Protein AF-A0A2N1U8E9-F1 (afdb_monomer)

Secondary structure (DSSP, 8-state):
--SSTTTTTTGGGS--------------------SS-------EE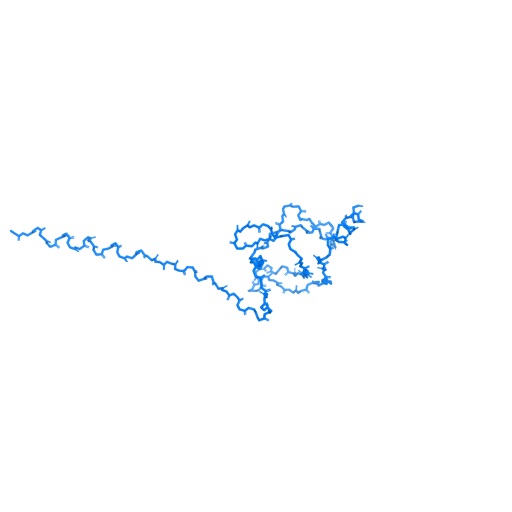EE-TT-EEETTTEEE--EEEE-TTSPBP-S-EEE--EEE---TT-SSTT-SEEEEPPPEEE--HHHHHHHHTT--

Radius of gyration: 25.13 Å; Cα contacts (8 Å, |Δi|>4): 112; chains: 1; bounding box: 52×73×53 Å

Mean predicted aligned error: 15.22 Å

Structure (mmCIF, N/CA/C/O backbone):
data_AF-A0A2N1U8E9-F1
#
_entry.id   AF-A0A2N1U8E9-F1
#
loop_
_atom_site.group_PDB
_atom_site.id
_atom_site.type_symbol
_atom_site.label_atom_id
_atom_site.label_alt_id
_atom_site.label_comp_id
_atom_site.label_asym_id
_atom_site.label_entity_id
_atom_site.label_seq_id
_atom_site.pdbx_PDB_ins_code
_atom_site.Cartn_x
_atom_site.Cartn_y
_atom_site.Cartn_z
_atom_site.occupancy
_atom_site.B_iso_or_equiv
_atom_site.auth_seq_id
_atom_site.auth_comp_id
_atom_site.auth_asym_id
_atom_site.auth_atom_id
_atom_site.pdbx_PDB_model_num
ATOM 1 N N . MET A 1 1 ? 34.287 -53.619 33.952 1.00 50.56 1 MET A N 1
ATOM 2 C CA . MET A 1 1 ? 33.697 -53.315 32.625 1.00 50.56 1 MET A CA 1
ATOM 3 C C . MET A 1 1 ? 32.262 -52.794 32.788 1.00 50.56 1 MET A C 1
ATOM 5 O O . MET A 1 1 ? 31.325 -53.573 32.717 1.00 50.56 1 MET A O 1
ATOM 9 N N . LYS A 1 2 ? 32.070 -51.497 33.082 1.00 53.84 2 LYS A N 1
ATOM 10 C CA . LYS A 1 2 ? 30.736 -50.858 33.219 1.00 53.84 2 LYS A CA 1
ATOM 11 C C . LYS A 1 2 ? 30.746 -49.377 32.776 1.00 53.84 2 LYS A C 1
ATOM 13 O O . LYS A 1 2 ? 30.088 -48.553 33.384 1.00 53.84 2 LYS A O 1
ATOM 18 N N . PHE A 1 3 ? 31.502 -49.031 31.730 1.00 51.69 3 PHE A N 1
ATOM 19 C CA . PHE A 1 3 ? 31.626 -47.635 31.261 1.00 51.69 3 PHE A CA 1
ATOM 20 C C . PHE A 1 3 ? 31.192 -47.393 29.806 1.00 51.69 3 PHE A C 1
ATOM 22 O O . PHE A 1 3 ? 31.238 -46.267 29.336 1.00 51.69 3 PHE A O 1
ATOM 29 N N . ILE A 1 4 ? 30.709 -48.418 29.095 1.00 55.66 4 ILE A N 1
ATOM 30 C CA . ILE A 1 4 ? 30.382 -48.302 27.659 1.00 55.66 4 ILE A CA 1
ATOM 31 C C . ILE A 1 4 ? 28.889 -48.012 27.410 1.00 55.66 4 ILE A C 1
ATOM 33 O O . ILE A 1 4 ? 28.526 -47.493 26.362 1.00 55.66 4 ILE A O 1
ATOM 37 N N . LYS A 1 5 ? 27.999 -48.264 28.381 1.00 47.97 5 LYS A N 1
ATOM 38 C CA . LYS A 1 5 ? 26.548 -48.089 28.170 1.00 47.97 5 LYS A CA 1
ATOM 39 C C . LYS A 1 5 ? 26.040 -46.653 28.332 1.00 47.97 5 LYS A C 1
ATOM 41 O O . LYS A 1 5 ? 24.962 -46.356 27.835 1.00 47.97 5 LYS A O 1
ATOM 46 N N . SER A 1 6 ? 26.797 -45.760 28.976 1.00 49.75 6 SER A N 1
ATOM 47 C CA . SER A 1 6 ? 26.316 -44.395 29.246 1.00 49.75 6 SER A CA 1
ATOM 48 C C . SER A 1 6 ? 26.584 -43.403 28.112 1.00 49.75 6 SER A C 1
ATOM 50 O O . SER A 1 6 ? 25.937 -42.366 28.055 1.00 49.75 6 SER A O 1
ATOM 52 N N . PHE A 1 7 ? 27.498 -43.718 27.188 1.00 51.72 7 PHE A N 1
ATOM 53 C CA . PHE A 1 7 ? 27.842 -42.815 26.083 1.00 51.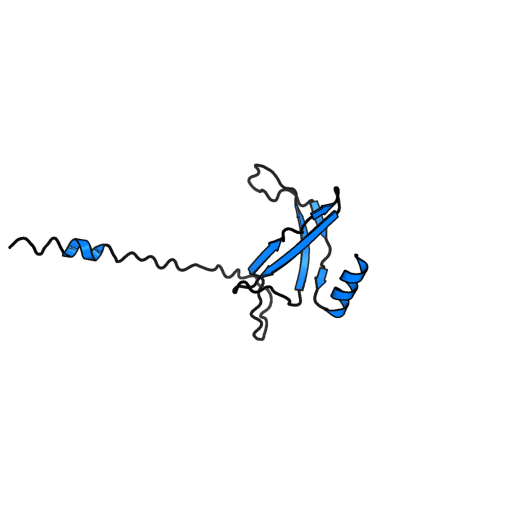72 7 PHE A CA 1
ATOM 54 C C . PHE A 1 7 ? 26.851 -42.912 24.908 1.00 51.72 7 PHE A C 1
ATOM 56 O O . PHE A 1 7 ? 26.647 -41.949 24.178 1.00 51.72 7 PHE A O 1
ATOM 63 N N . LEU A 1 8 ? 26.168 -44.055 24.765 1.00 50.09 8 LEU A N 1
ATOM 64 C CA . LEU A 1 8 ? 25.223 -44.298 23.671 1.00 50.09 8 LEU A CA 1
ATOM 65 C C . LEU A 1 8 ? 23.905 -43.511 23.820 1.00 50.09 8 LEU A C 1
ATOM 67 O O . LEU A 1 8 ? 23.228 -43.252 22.834 1.00 50.09 8 LEU A O 1
AT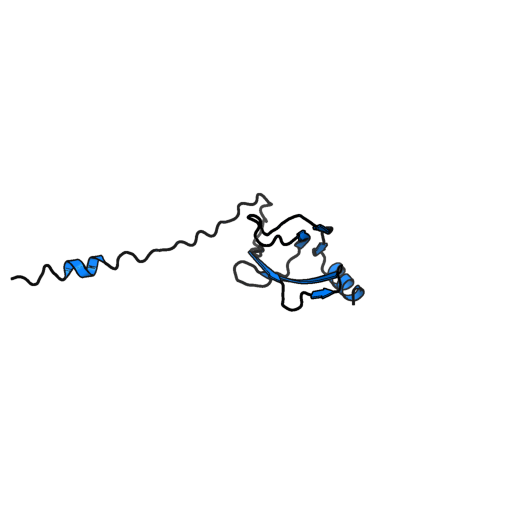OM 71 N N . VAL A 1 9 ? 23.544 -43.098 25.039 1.00 53.50 9 VAL A N 1
ATOM 72 C CA . VAL A 1 9 ? 22.284 -42.376 25.298 1.00 53.50 9 VAL A CA 1
ATOM 73 C C . VAL A 1 9 ? 22.405 -40.878 24.986 1.00 53.50 9 VAL A C 1
ATOM 75 O O . VAL A 1 9 ? 21.414 -40.238 24.654 1.00 53.50 9 VAL A O 1
ATOM 78 N N . MET A 1 10 ? 23.618 -40.315 25.008 1.00 49.75 10 MET A N 1
ATOM 79 C CA . MET 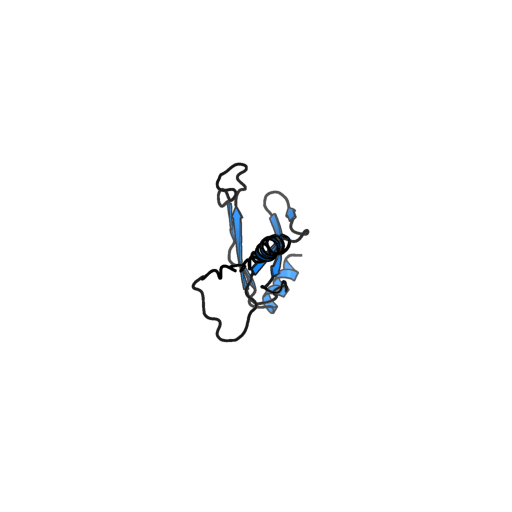A 1 10 ? 23.837 -38.884 24.758 1.00 49.75 10 MET A CA 1
ATOM 80 C C . MET A 1 10 ? 23.880 -38.529 23.260 1.00 49.75 10 MET A C 1
ATOM 82 O O . MET A 1 10 ? 23.543 -37.411 22.882 1.00 49.75 10 MET A O 1
ATOM 86 N N . VAL A 1 11 ? 24.227 -39.484 22.390 1.00 53.22 11 VAL A N 1
ATOM 87 C CA . VAL A 1 11 ? 24.301 -39.267 20.931 1.00 53.22 11 VAL A CA 1
ATOM 88 C C . VAL A 1 11 ? 22.918 -39.329 20.263 1.00 53.22 11 VAL A C 1
ATOM 90 O O . VAL A 1 11 ? 22.730 -38.784 19.180 1.00 53.22 11 VAL A O 1
ATOM 93 N N . LEU A 1 12 ? 21.911 -39.910 20.924 1.00 50.06 12 LEU A N 1
ATOM 94 C CA . LEU A 1 12 ? 20.571 -40.076 20.348 1.00 50.06 12 LEU A CA 1
ATOM 95 C C . LEU A 1 12 ? 19.658 -38.838 20.482 1.00 50.06 12 LEU A C 1
ATOM 97 O O . LEU A 1 12 ? 18.554 -38.841 19.949 1.00 50.06 12 LEU A O 1
ATOM 101 N N . MET A 1 13 ? 20.105 -37.777 21.168 1.00 53.28 13 MET A N 1
ATOM 102 C CA . MET A 1 13 ? 19.302 -36.570 21.441 1.00 53.28 13 MET A CA 1
ATOM 103 C C . MET A 1 13 ? 19.570 -35.382 20.498 1.00 53.28 13 MET A C 1
ATOM 105 O O . MET A 1 13 ? 18.893 -34.366 20.604 1.00 53.28 13 MET A O 1
ATOM 109 N N . PHE A 1 14 ? 20.493 -35.498 19.535 1.00 51.31 14 PHE A N 1
ATOM 110 C CA . PHE A 1 14 ? 20.800 -34.421 18.572 1.00 51.31 14 PHE A CA 1
ATOM 111 C C . PHE A 1 14 ? 20.108 -34.569 17.199 1.00 51.31 14 PHE A C 1
ATOM 113 O O . PHE A 1 14 ? 20.376 -33.793 16.286 1.00 51.31 14 PHE A O 1
ATOM 120 N N . GLY A 1 15 ? 19.202 -35.540 17.042 1.00 54.66 15 GLY A N 1
ATOM 121 C CA . GLY A 1 15 ? 18.533 -35.839 15.766 1.00 54.66 15 GLY A CA 1
ATOM 122 C C . GLY A 1 15 ? 17.275 -35.022 15.443 1.00 54.66 15 GLY A C 1
ATOM 123 O O . GLY A 1 15 ? 16.743 -35.167 14.349 1.00 54.66 15 GLY A O 1
ATOM 124 N N . PHE A 1 16 ? 16.793 -34.165 16.347 1.00 53.47 16 PHE A N 1
ATOM 125 C CA . PHE A 1 16 ? 15.593 -33.344 16.123 1.00 53.47 16 PHE A CA 1
ATOM 126 C C . PHE A 1 16 ? 15.935 -31.885 15.798 1.00 53.47 16 PHE A C 1
ATOM 128 O O . PHE A 1 16 ? 15.326 -30.955 16.325 1.00 53.47 16 PHE A O 1
ATOM 135 N N . LEU A 1 17 ? 16.898 -31.671 14.896 1.00 53.44 17 LEU A N 1
ATOM 136 C CA . LEU A 1 17 ? 16.911 -30.446 14.099 1.00 53.44 17 LEU A CA 1
ATOM 137 C C . LEU A 1 17 ? 15.707 -30.523 13.158 1.00 53.44 17 LEU A C 1
ATOM 139 O O . LEU A 1 17 ? 15.779 -31.101 12.075 1.00 53.44 17 LEU A O 1
ATOM 143 N N . GLY A 1 18 ? 14.575 -30.001 13.629 1.00 46.00 18 GLY A N 1
ATOM 144 C CA . GLY A 1 18 ? 13.406 -29.768 12.802 1.00 46.00 18 GLY A CA 1
ATOM 145 C C . GLY A 1 18 ? 13.812 -28.913 11.608 1.00 46.00 18 GLY A C 1
ATOM 146 O O . GLY A 1 18 ? 14.150 -27.742 11.760 1.00 46.00 18 GLY A O 1
ATOM 147 N N . CYS A 1 19 ? 13.787 -29.507 10.417 1.00 49.84 19 CYS A N 1
ATOM 148 C CA . CYS A 1 19 ? 13.563 -28.739 9.205 1.00 49.84 19 CYS A CA 1
ATOM 149 C C . CYS A 1 19 ? 12.120 -28.248 9.284 1.00 49.84 19 CYS A C 1
ATOM 151 O O . CYS A 1 19 ? 11.193 -28.950 8.888 1.00 49.84 19 CYS A O 1
ATOM 153 N N . GLU A 1 20 ? 11.921 -27.069 9.865 1.00 50.16 20 GLU A N 1
ATOM 154 C CA . GLU A 1 20 ? 10.703 -26.310 9.634 1.00 50.16 20 GLU A CA 1
ATOM 155 C C . GLU A 1 20 ? 10.764 -25.845 8.176 1.00 50.16 20 GLU A C 1
ATOM 157 O O . GLU A 1 20 ? 11.358 -24.823 7.833 1.00 50.16 20 GLU A O 1
ATOM 162 N N . GLU A 1 21 ? 10.246 -26.681 7.277 1.00 50.91 21 GLU A N 1
ATOM 163 C CA . GLU A 1 21 ? 9.981 -26.276 5.908 1.00 50.91 21 GLU A CA 1
ATOM 164 C C . GLU A 1 21 ? 8.864 -25.239 5.985 1.00 50.91 21 GLU A C 1
ATOM 166 O O . GLU A 1 21 ? 7.697 -25.562 6.201 1.00 50.91 21 GLU A O 1
ATOM 171 N N . VAL A 1 22 ? 9.251 -23.966 5.888 1.00 46.16 22 VAL A N 1
ATOM 172 C CA . VAL A 1 22 ? 8.324 -22.851 5.723 1.00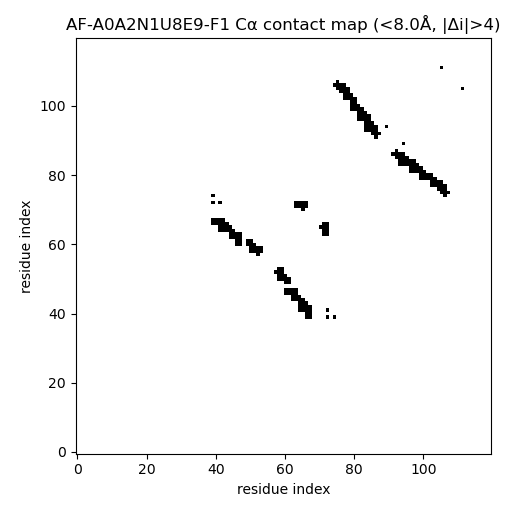 46.16 22 VAL A CA 1
ATOM 173 C C . VAL A 1 22 ? 7.520 -23.137 4.460 1.00 46.16 22 VAL A C 1
ATOM 175 O O . VAL A 1 22 ? 7.955 -22.833 3.347 1.00 46.16 22 VAL A O 1
ATOM 178 N N . GLN A 1 23 ? 6.340 -23.732 4.634 1.00 41.31 23 GLN A N 1
ATOM 179 C CA . GLN A 1 23 ? 5.302 -23.775 3.619 1.00 41.31 23 GLN A CA 1
ATOM 180 C C . GLN A 1 23 ? 4.896 -22.328 3.351 1.00 41.31 23 GLN A C 1
ATOM 182 O O . GLN A 1 23 ? 3.992 -21.772 3.971 1.00 41.31 23 GLN A O 1
ATOM 187 N N . ARG A 1 24 ? 5.598 -21.696 2.407 1.00 45.66 24 ARG A N 1
ATOM 188 C CA . ARG A 1 24 ? 5.052 -20.562 1.679 1.00 45.66 24 ARG A CA 1
ATOM 189 C C . ARG A 1 24 ? 3.841 -21.121 0.957 1.00 45.66 24 ARG A C 1
ATOM 191 O O . ARG A 1 24 ? 3.981 -21.834 -0.033 1.00 45.66 24 ARG A O 1
ATOM 198 N N . THR A 1 25 ? 2.664 -20.853 1.502 1.00 36.91 25 THR A N 1
ATOM 199 C CA . THR A 1 25 ? 1.411 -21.013 0.786 1.00 36.91 25 THR A CA 1
ATOM 200 C C . THR A 1 25 ? 1.515 -20.143 -0.459 1.00 36.91 25 THR A C 1
ATOM 202 O O . THR A 1 25 ? 1.312 -18.931 -0.425 1.00 36.91 25 THR A O 1
ATOM 205 N N . ALA A 1 26 ? 1.911 -20.760 -1.573 1.00 44.47 26 ALA A N 1
ATOM 206 C CA . ALA A 1 26 ? 1.594 -20.238 -2.882 1.00 44.47 26 ALA A CA 1
ATOM 207 C C . ALA A 1 26 ? 0.068 -20.157 -2.900 1.00 44.47 26 ALA A C 1
ATOM 209 O O . ALA A 1 26 ? -0.626 -21.171 -2.938 1.00 44.47 26 ALA A O 1
ATOM 210 N N . SER A 1 27 ? -0.444 -18.946 -2.706 1.00 42.59 27 SER A N 1
ATOM 211 C CA . SER A 1 27 ? -1.849 -18.651 -2.900 1.00 42.59 27 SER A CA 1
ATOM 212 C C . SER A 1 27 ? -2.107 -18.871 -4.386 1.00 42.59 27 SER A C 1
ATOM 214 O O . SER A 1 27 ? -1.783 -18.012 -5.208 1.00 42.59 27 SER A O 1
ATOM 216 N N . ASP A 1 28 ? -2.591 -20.066 -4.725 1.00 41.97 28 ASP A N 1
ATOM 217 C CA . ASP A 1 28 ? -3.147 -20.401 -6.031 1.00 41.97 28 ASP A CA 1
ATOM 218 C C . ASP A 1 28 ? -4.387 -19.526 -6.242 1.00 41.97 28 ASP A C 1
ATOM 220 O O . ASP A 1 28 ? -5.529 -19.913 -5.993 1.00 41.97 28 ASP A O 1
ATOM 224 N N . SER A 1 29 ? -4.145 -18.290 -6.665 1.00 45.72 29 SER A N 1
ATOM 225 C CA . SER A 1 29 ? -5.164 -17.446 -7.263 1.00 45.72 29 SER A CA 1
ATOM 226 C C . SER A 1 29 ? -5.174 -17.748 -8.764 1.00 45.72 29 SER A C 1
ATOM 228 O O . SER A 1 29 ? -4.125 -17.640 -9.411 1.00 45.72 29 SER A O 1
ATOM 230 N N . PRO A 1 30 ? -6.312 -18.148 -9.359 1.00 45.53 30 PRO A N 1
ATOM 231 C CA . PRO A 1 30 ? -6.382 -18.468 -10.775 1.00 45.53 30 PRO A CA 1
ATOM 232 C C . PRO A 1 30 ? -6.410 -17.157 -11.567 1.00 45.53 30 PRO A C 1
ATOM 234 O O . PRO A 1 30 ? -7.468 -16.610 -11.865 1.00 45.53 30 PRO A O 1
ATOM 237 N N . GLY A 1 31 ? -5.233 -16.625 -11.888 1.00 41.31 31 GLY A N 1
ATOM 238 C CA . GLY A 1 31 ? -5.104 -15.344 -12.576 1.00 41.31 31 GLY A CA 1
ATOM 239 C C . GLY A 1 31 ? -3.842 -15.257 -13.421 1.00 41.31 31 GLY A C 1
ATOM 240 O O . GLY A 1 31 ? -2.841 -14.723 -12.970 1.00 41.31 31 GLY A O 1
ATOM 241 N N . GLY A 1 32 ? -3.926 -15.752 -14.661 1.00 40.28 32 GLY A N 1
ATOM 242 C CA . GLY A 1 32 ? -3.052 -15.371 -15.775 1.00 40.28 32 GLY A CA 1
ATOM 243 C C . GLY A 1 32 ? -1.584 -15.780 -15.649 1.00 40.28 32 GLY A C 1
ATOM 244 O O . GLY A 1 32 ? -0.773 -15.080 -15.055 1.00 40.28 32 GLY A O 1
ATOM 245 N N . ALA A 1 33 ? -1.204 -16.869 -16.320 1.00 40.16 33 ALA A N 1
ATOM 246 C CA . ALA A 1 33 ? 0.199 -17.194 -16.547 1.00 40.16 33 ALA A CA 1
ATOM 247 C C . ALA A 1 33 ? 0.892 -16.029 -17.280 1.00 40.16 33 ALA A C 1
ATOM 249 O O . ALA A 1 33 ? 0.696 -15.832 -18.484 1.00 40.16 33 ALA A O 1
ATOM 250 N N . ILE A 1 34 ? 1.705 -15.258 -16.554 1.00 50.19 34 ILE A N 1
ATOM 251 C CA . ILE A 1 34 ? 2.577 -14.233 -17.127 1.00 50.19 34 ILE A CA 1
ATOM 252 C C . ILE A 1 34 ? 3.642 -14.971 -17.944 1.00 50.19 34 ILE A C 1
ATOM 254 O O . ILE A 1 34 ? 4.636 -15.474 -17.419 1.00 50.19 34 ILE A O 1
ATOM 258 N N . LYS A 1 35 ? 3.402 -15.096 -19.253 1.00 47.12 35 LYS A N 1
ATOM 259 C CA . LYS A 1 35 ? 4.386 -15.601 -20.214 1.00 47.12 35 LYS A CA 1
ATOM 260 C C . LYS A 1 35 ? 5.572 -14.634 -20.247 1.00 47.12 35 LYS A C 1
ATOM 262 O O . LYS A 1 35 ? 5.529 -13.627 -20.943 1.00 47.12 35 LYS A O 1
ATOM 267 N N . GLY A 1 36 ? 6.626 -14.974 -19.510 1.00 48.47 36 GLY A N 1
ATOM 268 C CA . GLY A 1 36 ? 7.932 -14.322 -19.588 1.00 48.47 36 GLY A CA 1
ATOM 269 C C . GLY A 1 36 ? 8.339 -13.579 -18.317 1.00 48.47 36 GLY A C 1
ATOM 270 O O . GLY A 1 36 ? 8.127 -12.381 -18.202 1.00 48.47 36 GLY A O 1
ATOM 271 N N . GLY A 1 37 ? 8.981 -14.299 -17.391 1.00 52.81 37 GLY A N 1
ATOM 272 C CA . GLY A 1 37 ? 10.118 -13.827 -16.582 1.00 52.81 37 GLY A CA 1
ATOM 273 C C . GLY A 1 37 ? 9.950 -12.674 -15.583 1.00 52.81 37 GLY A C 1
ATOM 274 O O . GLY A 1 37 ? 10.890 -12.421 -14.833 1.00 52.81 37 GLY A O 1
ATOM 275 N N . CYS A 1 38 ? 8.818 -11.976 -15.518 1.00 55.78 38 CYS A N 1
ATOM 276 C CA . CYS A 1 38 ? 8.631 -10.907 -14.537 1.00 55.78 38 CYS A CA 1
ATOM 277 C C . CYS A 1 38 ? 8.193 -11.484 -13.187 1.00 55.78 38 CYS A C 1
ATOM 279 O O . CYS A 1 38 ? 7.017 -11.726 -12.938 1.00 55.78 38 CYS A O 1
ATOM 281 N N . LEU A 1 39 ? 9.177 -11.687 -12.312 1.00 66.44 39 LEU A N 1
ATOM 282 C CA . LEU A 1 39 ? 9.047 -12.275 -10.977 1.00 66.44 39 LEU A CA 1
ATOM 283 C C . LEU A 1 39 ? 8.583 -11.275 -9.892 1.00 66.44 39 LEU A C 1
ATOM 285 O O . LEU A 1 39 ? 8.684 -11.554 -8.700 1.00 66.44 39 LEU A O 1
ATOM 289 N N . PHE A 1 40 ? 8.114 -10.089 -10.283 1.00 70.31 40 PHE A N 1
ATOM 290 C CA . PHE A 1 40 ? 7.741 -9.013 -9.360 1.00 70.31 40 PHE A CA 1
ATOM 291 C C . PHE A 1 40 ? 6.277 -9.148 -8.935 1.00 70.31 40 PHE A C 1
ATOM 293 O O . PHE A 1 40 ? 5.429 -8.332 -9.295 1.00 70.31 40 PHE A O 1
ATOM 300 N N . LEU A 1 41 ? 5.969 -10.217 -8.199 1.00 84.00 41 LEU A N 1
ATOM 301 C CA . LEU A 1 41 ? 4.647 -10.417 -7.611 1.00 84.00 41 LEU A CA 1
ATOM 302 C C . LEU A 1 41 ? 4.545 -9.657 -6.280 1.00 84.00 41 LEU A C 1
ATOM 304 O O . LEU A 1 41 ? 5.428 -9.822 -5.434 1.00 84.00 41 LEU A O 1
ATOM 308 N N . PRO A 1 42 ? 3.479 -8.867 -6.052 1.00 88.44 42 PRO A N 1
ATOM 309 C CA . PRO A 1 42 ? 3.218 -8.250 -4.756 1.00 88.44 42 PRO A CA 1
ATOM 310 C C . PRO A 1 42 ? 3.120 -9.307 -3.654 1.00 88.44 42 PRO A C 1
ATOM 312 O O . PRO A 1 42 ? 2.294 -10.213 -3.733 1.00 88.44 42 PRO A O 1
ATOM 315 N N . GLN A 1 43 ? 3.956 -9.190 -2.626 1.00 91.81 43 GLN A N 1
ATOM 316 C CA . GLN A 1 43 ? 3.943 -10.077 -1.455 1.00 91.81 43 GLN A CA 1
ATOM 317 C C . GLN A 1 43 ? 3.587 -9.333 -0.172 1.00 91.81 43 GLN A C 1
ATOM 319 O O . GLN A 1 43 ? 2.998 -9.902 0.743 1.00 91.81 43 GLN A O 1
ATOM 324 N N . LYS A 1 44 ? 3.944 -8.050 -0.088 1.00 93.19 44 LYS A N 1
ATOM 325 C CA . LYS A 1 44 ? 3.735 -7.246 1.116 1.00 93.19 44 LYS A CA 1
ATOM 326 C C . LYS A 1 44 ? 3.355 -5.824 0.747 1.00 93.19 44 LYS A C 1
ATOM 328 O O . LYS A 1 44 ? 3.964 -5.218 -0.129 1.00 93.19 44 LYS A O 1
ATOM 333 N N . ILE A 1 45 ? 2.379 -5.287 1.468 1.00 92.19 45 ILE A N 1
ATOM 334 C CA . ILE A 1 45 ? 1.940 -3.896 1.376 1.00 92.19 45 ILE A CA 1
ATOM 335 C C . ILE A 1 45 ? 2.251 -3.224 2.711 1.00 92.19 45 ILE A C 1
ATOM 337 O O . ILE A 1 45 ? 1.968 -3.781 3.773 1.00 92.19 45 ILE A O 1
ATOM 341 N N . LYS A 1 46 ? 2.847 -2.033 2.668 1.00 93.69 46 LYS A N 1
ATOM 342 C CA . LYS A 1 46 ? 3.154 -1.229 3.851 1.00 93.69 46 LYS A CA 1
ATOM 343 C C . LYS A 1 46 ? 2.582 0.170 3.682 1.00 93.69 46 LYS A C 1
ATOM 345 O O . LYS A 1 46 ? 2.966 0.886 2.762 1.00 93.69 46 LYS A O 1
ATOM 350 N N . PHE A 1 47 ? 1.732 0.576 4.617 1.00 90.38 47 PHE A N 1
ATOM 351 C CA . PHE A 1 47 ? 1.382 1.982 4.795 1.00 90.38 47 PHE A CA 1
ATOM 352 C C . PHE A 1 47 ? 2.554 2.687 5.471 1.00 90.38 47 PHE A C 1
ATOM 354 O O . PHE A 1 47 ? 3.079 2.213 6.484 1.00 90.38 47 PHE A O 1
ATOM 361 N N . ASN A 1 48 ? 3.022 3.780 4.884 1.00 88.19 48 ASN A N 1
ATOM 362 C CA . ASN A 1 48 ? 4.129 4.529 5.458 1.00 88.19 48 ASN A CA 1
ATOM 363 C C . ASN A 1 48 ? 3.641 5.455 6.598 1.00 88.19 48 ASN A C 1
ATOM 365 O O . ASN A 1 48 ? 2.443 5.646 6.810 1.00 88.19 48 ASN A O 1
ATOM 369 N N . GLN A 1 49 ? 4.590 6.079 7.298 1.00 87.38 49 GLN A N 1
ATOM 370 C CA . GLN A 1 49 ? 4.308 7.001 8.409 1.00 87.38 49 GLN A CA 1
ATOM 371 C C . GLN A 1 49 ? 3.764 8.376 7.971 1.00 87.38 49 GLN A C 1
ATOM 373 O O . GLN A 1 49 ? 3.493 9.214 8.820 1.00 87.38 49 GLN A O 1
ATOM 378 N N . LEU A 1 50 ? 3.627 8.618 6.666 1.00 87.50 50 LEU A N 1
ATOM 379 C CA . LEU A 1 50 ? 3.036 9.832 6.095 1.00 87.50 50 LEU A CA 1
ATOM 380 C C . LEU A 1 50 ? 1.545 9.656 5.788 1.00 87.50 50 LEU A C 1
ATOM 382 O O . LEU A 1 50 ? 0.903 10.604 5.353 1.00 87.50 50 LEU A O 1
ATOM 386 N N . THR A 1 51 ? 0.991 8.453 5.976 1.00 87.25 51 THR A N 1
ATOM 387 C CA . THR A 1 51 ? -0.444 8.230 5.792 1.00 87.25 51 THR A CA 1
ATOM 388 C C . THR A 1 51 ? -1.223 9.032 6.828 1.00 87.25 51 THR A C 1
ATOM 390 O O . THR A 1 51 ? -1.052 8.826 8.029 1.00 87.25 51 THR A O 1
ATOM 393 N N . GLU A 1 52 ? -2.085 9.931 6.364 1.00 89.44 52 GLU A N 1
ATOM 394 C CA . GLU A 1 52 ? -2.814 10.872 7.210 1.00 89.44 52 GLU A CA 1
ATOM 395 C C . GLU A 1 52 ? -4.324 10.846 6.954 1.00 89.44 52 GLU A C 1
ATOM 397 O O . GLU A 1 52 ? -4.812 10.535 5.863 1.00 89.44 52 GLU A O 1
ATOM 402 N N . LEU A 1 53 ? -5.066 11.198 8.001 1.00 86.94 53 LEU A N 1
ATOM 403 C CA . LEU A 1 53 ? -6.506 11.414 7.992 1.00 86.94 53 LEU A CA 1
ATOM 404 C C . LEU A 1 53 ? -6.752 12.907 8.210 1.00 86.94 53 LEU A C 1
ATOM 406 O O . LEU A 1 53 ? -6.512 13.426 9.302 1.00 86.94 53 LEU A O 1
ATOM 410 N N . THR A 1 54 ? -7.230 13.602 7.182 1.00 88.75 54 THR A N 1
ATOM 411 C CA . THR A 1 54 ? -7.564 15.027 7.267 1.00 88.75 54 THR A CA 1
ATOM 412 C C . THR A 1 54 ? -9.073 15.187 7.436 1.00 88.75 54 THR A C 1
ATOM 414 O O . THR A 1 54 ? -9.862 14.957 6.513 1.00 88.75 54 THR A O 1
ATOM 417 N N . GLY A 1 55 ? -9.494 15.602 8.632 1.00 84.25 55 GLY A N 1
ATOM 418 C CA . GLY A 1 55 ? -10.911 15.710 8.979 1.00 84.25 55 GLY A CA 1
ATOM 419 C C . GLY A 1 55 ? -11.613 14.347 8.986 1.00 84.25 55 GLY A C 1
ATOM 420 O O . GLY A 1 55 ? -10.999 13.322 9.264 1.00 84.25 55 GLY A O 1
ATOM 421 N N . SER A 1 56 ? -12.914 14.330 8.692 1.00 76.56 56 SER A N 1
ATOM 422 C CA . SER A 1 56 ? -13.724 13.103 8.715 1.00 76.56 56 SER A CA 1
ATOM 423 C C . SER A 1 56 ? -13.835 12.384 7.366 1.00 76.56 56 SER A C 1
ATOM 425 O O . SER A 1 56 ? -14.474 11.338 7.299 1.00 76.56 56 SER A O 1
ATOM 427 N N . GLN A 1 57 ? -13.275 12.936 6.281 1.00 77.62 57 GLN A N 1
ATOM 428 C CA . GLN A 1 57 ? -13.610 12.484 4.918 1.00 77.62 57 GLN A CA 1
ATOM 429 C C . GLN A 1 57 ? -12.426 12.337 3.958 1.00 77.62 57 GLN A C 1
ATOM 431 O O . GLN A 1 57 ? -12.617 11.793 2.869 1.00 77.62 57 GLN A O 1
ATOM 436 N N . ARG A 1 58 ? -11.220 12.798 4.316 1.00 86.06 58 ARG A N 1
ATOM 437 C CA . ARG A 1 58 ? -10.046 12.703 3.441 1.00 86.06 58 ARG A CA 1
ATOM 438 C C . ARG A 1 58 ? -8.984 11.812 4.071 1.00 86.06 58 ARG A C 1
ATOM 440 O O . ARG A 1 58 ? -8.558 12.046 5.197 1.00 86.06 58 ARG A O 1
ATOM 447 N N . ILE A 1 59 ? -8.563 10.805 3.315 1.00 87.75 59 ILE A N 1
ATOM 448 C CA . ILE A 1 59 ? -7.445 9.926 3.649 1.00 87.75 59 ILE A CA 1
ATOM 449 C C . ILE A 1 59 ? -6.382 10.150 2.583 1.00 87.75 59 ILE A C 1
ATOM 451 O O . ILE A 1 59 ? -6.650 9.928 1.402 1.00 87.75 59 ILE A O 1
ATOM 455 N N . THR A 1 60 ? -5.191 10.566 2.997 1.00 89.75 60 THR A N 1
ATOM 456 C CA . THR A 1 60 ? -4.015 10.590 2.128 1.00 89.75 60 THR A CA 1
ATOM 457 C C . THR A 1 60 ? -3.168 9.382 2.504 1.00 89.75 60 THR A C 1
ATOM 459 O O . THR A 1 60 ? -2.496 9.386 3.531 1.00 89.75 60 THR A O 1
ATOM 462 N N . ALA A 1 61 ? -3.243 8.313 1.711 1.00 88.06 61 ALA A N 1
ATOM 463 C CA . ALA A 1 61 ? -2.481 7.093 1.951 1.00 88.06 61 ALA A CA 1
ATOM 464 C C . ALA A 1 61 ? -1.219 7.069 1.095 1.00 88.06 61 ALA A C 1
ATOM 466 O O . ALA A 1 61 ? -1.268 7.288 -0.113 1.00 88.06 61 ALA A O 1
ATOM 467 N N . TYR A 1 62 ? -0.096 6.731 1.716 1.00 90.25 62 TYR A N 1
ATOM 468 C CA . TYR A 1 62 ? 1.153 6.513 1.005 1.00 90.25 62 TYR A CA 1
ATOM 469 C C . TYR A 1 62 ? 1.626 5.089 1.268 1.00 90.25 62 TYR A C 1
ATOM 471 O O . TYR A 1 62 ? 1.806 4.664 2.415 1.00 90.25 62 TYR A O 1
ATOM 479 N N . ILE A 1 63 ? 1.804 4.347 0.183 1.00 90.31 63 ILE A N 1
ATOM 480 C CA . ILE A 1 63 ? 1.866 2.894 0.222 1.00 90.31 63 ILE A CA 1
ATOM 481 C C . ILE A 1 63 ? 3.098 2.420 -0.530 1.00 90.31 63 ILE A C 1
ATOM 483 O O . ILE A 1 63 ? 3.343 2.822 -1.665 1.00 90.31 63 ILE A O 1
ATOM 487 N N . ASP A 1 64 ? 3.840 1.524 0.107 1.00 92.44 64 ASP A N 1
ATOM 488 C CA . ASP A 1 64 ? 4.925 0.782 -0.512 1.00 92.44 64 ASP A CA 1
ATOM 489 C C . ASP A 1 64 ? 4.490 -0.670 -0.731 1.00 92.44 64 ASP A C 1
ATOM 491 O O . ASP A 1 64 ? 3.991 -1.325 0.188 1.00 92.44 64 ASP A O 1
ATOM 495 N N . VAL A 1 65 ? 4.721 -1.191 -1.936 1.00 91.69 65 VAL A N 1
ATOM 496 C CA . VAL A 1 65 ? 4.529 -2.611 -2.264 1.00 91.69 65 VAL A CA 1
ATOM 497 C C . VAL A 1 65 ? 5.881 -3.265 -2.440 1.00 91.69 65 VAL A C 1
ATOM 499 O O . VAL A 1 65 ? 6.750 -2.704 -3.106 1.00 91.69 65 VAL A O 1
ATOM 502 N N . PHE A 1 66 ? 6.043 -4.454 -1.876 1.00 92.69 66 PHE A N 1
ATOM 503 C CA . PHE A 1 66 ? 7.279 -5.223 -1.919 1.00 92.69 66 PHE A CA 1
ATOM 504 C C . PHE A 1 66 ? 7.057 -6.595 -2.547 1.00 92.69 66 PHE A C 1
ATOM 506 O O . PHE A 1 66 ? 5.989 -7.198 -2.381 1.00 92.69 66 PHE A O 1
ATOM 513 N N . ASP A 1 67 ? 8.079 -7.077 -3.247 1.00 91.31 67 ASP A N 1
ATOM 514 C CA . ASP A 1 67 ? 8.152 -8.441 -3.762 1.00 91.31 67 ASP A CA 1
ATOM 515 C C . ASP A 1 67 ? 8.713 -9.428 -2.718 1.00 91.31 67 ASP A C 1
ATOM 517 O O . ASP A 1 67 ? 8.954 -9.091 -1.555 1.00 91.31 67 ASP A O 1
ATOM 521 N N . GLN A 1 68 ? 8.922 -10.676 -3.139 1.00 90.06 68 GLN A N 1
ATOM 522 C CA . GLN A 1 68 ? 9.473 -11.741 -2.294 1.00 90.06 68 GLN A CA 1
ATOM 523 C C . GLN A 1 68 ? 10.927 -11.514 -1.838 1.00 90.06 68 GLN A C 1
ATOM 525 O O . GLN A 1 68 ? 11.393 -12.212 -0.938 1.00 90.06 68 GLN A O 1
ATOM 530 N N . PHE A 1 69 ? 11.644 -10.569 -2.449 1.00 91.56 69 PHE A N 1
ATOM 531 C CA . PHE A 1 69 ? 13.019 -10.201 -2.108 1.00 91.56 69 PHE A CA 1
ATOM 532 C C . PHE A 1 69 ? 13.087 -8.892 -1.312 1.00 91.56 69 PHE A C 1
ATOM 534 O O . PHE A 1 69 ? 14.159 -8.301 -1.196 1.00 91.56 69 PHE A O 1
ATOM 541 N N . ASP A 1 70 ? 11.949 -8.424 -0.787 1.00 91.25 70 ASP A N 1
ATOM 542 C CA . ASP A 1 70 ? 11.811 -7.143 -0.088 1.00 91.25 70 ASP A CA 1
ATOM 543 C C . ASP A 1 70 ? 12.197 -5.928 -0.953 1.00 91.25 70 ASP A C 1
ATOM 545 O O . ASP A 1 70 ? 12.520 -4.849 -0.450 1.00 91.25 70 ASP A O 1
ATOM 549 N N . SER A 1 71 ? 12.143 -6.083 -2.279 1.00 91.38 71 SER A N 1
ATOM 550 C CA . SER A 1 71 ? 12.373 -4.994 -3.221 1.00 91.38 71 SER A CA 1
ATOM 551 C C . SER A 1 71 ? 11.071 -4.254 -3.487 1.00 91.38 71 SER A C 1
ATOM 553 O O . SER A 1 71 ? 10.022 -4.859 -3.714 1.00 91.38 71 SER A O 1
ATOM 555 N N . ARG A 1 72 ? 11.128 -2.917 -3.468 1.00 91.62 72 ARG A N 1
ATOM 556 C CA . ARG A 1 72 ? 9.953 -2.085 -3.744 1.00 91.62 72 ARG A CA 1
ATOM 557 C C . ARG A 1 72 ? 9.550 -2.214 -5.213 1.00 91.62 72 ARG A C 1
ATOM 559 O O . ARG A 1 72 ? 10.332 -1.888 -6.107 1.00 91.62 72 ARG A O 1
ATOM 566 N N . ILE A 1 73 ? 8.309 -2.619 -5.451 1.00 89.00 73 ILE A N 1
ATOM 567 C CA . ILE A 1 73 ? 7.742 -2.780 -6.788 1.00 89.00 73 ILE A CA 1
ATOM 568 C C . ILE A 1 73 ? 7.420 -1.402 -7.379 1.00 89.00 73 ILE A C 1
ATOM 570 O O . ILE A 1 73 ? 6.756 -0.577 -6.754 1.00 89.00 73 ILE A O 1
ATOM 574 N N . LYS A 1 74 ? 7.886 -1.168 -8.611 1.00 84.50 74 LYS A N 1
ATOM 575 C CA . LYS A 1 74 ? 7.581 0.017 -9.439 1.00 84.50 74 LYS A CA 1
ATOM 576 C C . LYS A 1 74 ? 6.921 -0.366 -10.772 1.00 84.50 74 LYS A C 1
ATOM 578 O O . LYS A 1 74 ? 7.104 0.307 -11.781 1.00 84.50 74 LYS A O 1
ATOM 583 N N . ALA 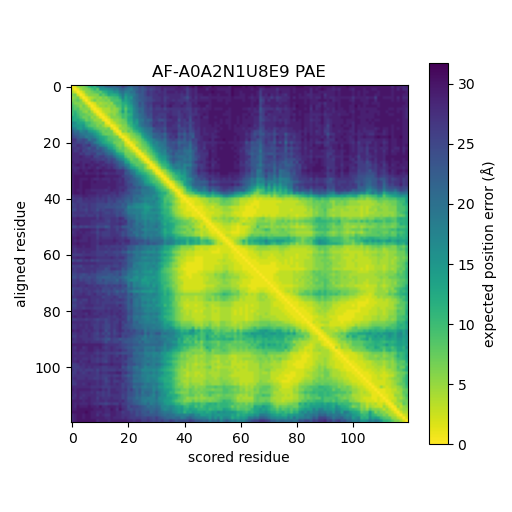A 1 75 ? 6.229 -1.500 -10.791 1.00 81.94 75 ALA A N 1
ATOM 584 C CA . ALA A 1 75 ? 5.591 -2.044 -11.982 1.00 81.94 75 ALA A CA 1
ATOM 585 C C . ALA A 1 75 ? 4.181 -1.469 -12.195 1.00 81.94 75 ALA A C 1
ATOM 587 O O . ALA A 1 75 ? 3.540 -0.985 -11.260 1.00 81.94 75 ALA A O 1
ATOM 588 N N . ALA A 1 76 ? 3.701 -1.570 -13.437 1.00 85.62 76 ALA A N 1
ATOM 589 C CA . ALA A 1 76 ? 2.323 -1.265 -13.802 1.00 85.62 76 ALA A CA 1
ATOM 590 C C . ALA A 1 76 ? 1.342 -2.104 -12.969 1.00 85.62 76 ALA A C 1
ATOM 592 O O . ALA A 1 76 ? 1.503 -3.320 -12.848 1.00 85.62 76 ALA A O 1
ATOM 593 N N . CYS A 1 77 ? 0.332 -1.455 -12.394 1.00 85.06 77 CYS A N 1
ATOM 594 C CA . CYS A 1 77 ? -0.643 -2.101 -11.520 1.00 85.06 77 CYS A CA 1
ATOM 595 C C . CYS A 1 77 ? -1.986 -1.363 -11.526 1.00 85.06 77 CYS A C 1
ATOM 597 O O . CYS A 1 77 ? -2.072 -0.198 -11.912 1.00 85.06 77 CYS A O 1
ATOM 599 N N . VAL A 1 78 ? -3.032 -2.061 -11.089 1.00 89.25 78 VA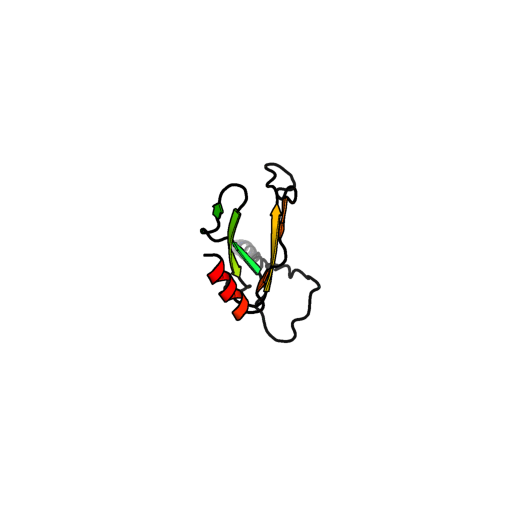L A N 1
ATOM 600 C CA . VAL A 1 78 ? -4.359 -1.493 -10.840 1.00 89.25 78 VAL A CA 1
ATOM 601 C C . VAL A 1 78 ? -4.632 -1.602 -9.348 1.00 89.25 78 VAL A C 1
ATOM 603 O O . VAL A 1 78 ? -4.454 -2.670 -8.764 1.00 89.25 78 VAL A O 1
ATOM 606 N N . TRP A 1 79 ? -5.039 -0.497 -8.737 1.00 88.81 79 TRP A N 1
ATOM 607 C CA . TRP A 1 79 ? -5.312 -0.406 -7.308 1.00 88.81 79 TRP A CA 1
ATOM 608 C C . TRP A 1 79 ? -6.800 -0.260 -7.052 1.00 88.81 79 TRP A C 1
ATOM 610 O O . TRP A 1 79 ? -7.458 0.546 -7.701 1.00 88.81 79 TRP A O 1
ATOM 620 N N . GLN A 1 80 ? -7.308 -0.978 -6.058 1.00 92.25 80 GLN A N 1
ATOM 621 C CA . GLN A 1 80 ? -8.650 -0.781 -5.530 1.00 92.25 80 GLN A CA 1
ATOM 622 C C . GLN A 1 80 ? -8.543 -0.506 -4.036 1.00 92.25 80 GLN A C 1
ATOM 624 O O . GLN A 1 80 ? -7.856 -1.226 -3.311 1.00 92.25 80 GLN A O 1
ATOM 629 N N . PHE A 1 81 ? -9.218 0.546 -3.590 1.00 90.25 81 PHE A N 1
ATOM 630 C CA . PHE A 1 81 ? -9.261 0.918 -2.185 1.00 90.25 81 PHE A CA 1
ATOM 631 C C . PHE A 1 81 ? -10.634 0.609 -1.613 1.00 90.25 81 PHE A C 1
ATOM 633 O O . PHE A 1 81 ? -11.664 0.923 -2.213 1.00 90.25 81 PHE A O 1
ATOM 640 N N . GLU A 1 82 ? -10.635 0.033 -0.419 1.00 91.81 82 GLU A N 1
ATOM 641 C CA . GLU A 1 82 ? -11.834 -0.223 0.361 1.00 91.81 82 GLU A CA 1
ATOM 642 C C . GLU A 1 82 ? -11.601 0.240 1.801 1.00 91.81 82 GLU A C 1
ATOM 644 O O . GLU A 1 82 ? -10.558 -0.029 2.399 1.00 91.81 82 GLU A O 1
ATOM 649 N N . LEU A 1 83 ? -12.577 0.955 2.355 1.00 89.50 83 LEU A N 1
ATOM 650 C CA . LEU A 1 83 ? -12.594 1.406 3.737 1.00 89.50 83 LEU A CA 1
ATOM 651 C C . LEU A 1 83 ? -13.615 0.589 4.510 1.00 89.50 83 LEU A C 1
ATOM 653 O O . LEU A 1 83 ? -14.779 0.486 4.117 1.00 89.50 83 LEU A O 1
ATOM 657 N N . TYR A 1 84 ? -13.166 0.073 5.641 1.00 91.50 84 TYR A N 1
ATOM 658 C CA . TYR A 1 84 ? -13.947 -0.743 6.547 1.00 91.50 84 TYR A CA 1
ATOM 659 C C . TYR A 1 84 ? -14.031 -0.088 7.920 1.00 91.50 84 TYR A C 1
ATOM 661 O O . TYR A 1 84 ? -13.130 0.640 8.342 1.00 91.50 84 TYR A O 1
ATOM 669 N N . GLU A 1 85 ? -15.126 -0.357 8.614 1.00 89.75 85 GLU A N 1
ATOM 670 C CA . GLU A 1 85 ? -15.301 -0.015 10.013 1.00 89.75 85 GLU A CA 1
ATOM 671 C C . GLU A 1 85 ? -14.436 -0.925 10.883 1.00 89.75 85 GLU A C 1
ATOM 673 O O . GLU A 1 85 ? -14.424 -2.144 10.717 1.00 89.75 85 GLU A O 1
ATOM 678 N N . TYR A 1 86 ? -13.741 -0.340 11.856 1.00 89.06 86 TYR A N 1
ATOM 679 C CA . TYR A 1 86 ? -13.004 -1.125 12.834 1.00 89.06 86 TYR A CA 1
ATOM 680 C C . TYR A 1 86 ? -13.911 -1.523 14.004 1.00 89.06 86 TYR A C 1
ATOM 682 O O . TYR A 1 86 ? -14.263 -0.693 14.845 1.00 89.06 86 TYR A O 1
ATOM 690 N N . ALA A 1 87 ? -14.268 -2.806 14.081 1.00 89.19 87 ALA A N 1
ATOM 691 C CA . ALA A 1 87 ? -15.149 -3.334 15.121 1.00 89.19 87 ALA A CA 1
ATOM 692 C C . ALA A 1 87 ? -14.345 -3.850 16.327 1.00 89.19 87 ALA A C 1
ATOM 694 O O . ALA A 1 87 ? -13.907 -5.006 16.373 1.00 89.19 87 ALA A O 1
ATOM 695 N N . LEU A 1 88 ? -14.159 -2.994 17.337 1.00 85.62 88 LEU A N 1
ATOM 696 C CA . LEU A 1 88 ? -13.438 -3.357 18.558 1.00 85.62 88 LEU A CA 1
ATOM 697 C C . LEU A 1 88 ? -14.164 -4.507 19.289 1.00 85.62 88 LEU A C 1
ATOM 699 O O . LEU A 1 88 ? -15.337 -4.385 19.629 1.00 85.62 88 LEU A O 1
ATOM 703 N N . ARG A 1 89 ? -13.443 -5.599 19.589 1.00 85.00 89 ARG A N 1
ATOM 704 C CA . ARG A 1 89 ? -13.948 -6.811 20.284 1.00 85.00 89 ARG A CA 1
ATOM 705 C C . ARG A 1 89 ? -14.934 -7.673 19.482 1.00 85.00 89 ARG A C 1
ATOM 707 O O . ARG A 1 89 ? -15.660 -8.472 20.068 1.00 85.00 89 ARG A O 1
ATOM 714 N N . SER A 1 90 ? -14.944 -7.549 18.160 1.00 84.88 90 SER A N 1
ATOM 715 C CA . SER A 1 90 ? -15.654 -8.480 17.280 1.00 84.88 90 SER A CA 1
ATOM 716 C C . SER A 1 90 ? -14.782 -9.694 16.938 1.00 84.88 90 SER A C 1
ATOM 718 O O . SER A 1 90 ? -13.561 -9.580 16.846 1.00 84.88 90 SER A O 1
ATOM 720 N N . ALA A 1 91 ? -15.413 -10.846 16.686 1.00 85.44 91 ALA A N 1
ATOM 721 C CA . ALA A 1 91 ? -14.740 -12.001 16.083 1.00 85.44 91 ALA A CA 1
ATOM 722 C C . ALA A 1 91 ? -14.240 -11.698 14.656 1.00 85.44 91 ALA A C 1
ATOM 724 O O . ALA A 1 91 ? -13.299 -12.328 14.183 1.00 85.44 91 ALA A O 1
ATOM 725 N N . ASN A 1 92 ? -14.847 -10.708 13.994 1.00 85.56 92 ASN A N 1
ATOM 726 C CA . ASN A 1 92 ? -14.366 -10.134 12.746 1.00 85.56 92 ASN A CA 1
ATOM 727 C C . ASN A 1 92 ? -13.980 -8.656 12.966 1.00 85.56 92 ASN A C 1
ATOM 729 O O . ASN A 1 92 ? -14.874 -7.802 12.997 1.00 85.56 92 ASN A O 1
ATOM 733 N N . PRO A 1 93 ? -12.681 -8.329 13.108 1.00 83.31 93 PRO A N 1
ATOM 734 C CA . PRO A 1 93 ? -12.232 -6.956 13.342 1.00 83.31 93 PRO A CA 1
ATOM 735 C C . PRO A 1 93 ? -12.441 -6.031 12.131 1.00 83.31 93 PRO A C 1
ATOM 737 O O . PRO A 1 93 ? -12.449 -4.815 12.301 1.00 83.31 93 PRO A O 1
ATOM 740 N N . MET A 1 94 ? -12.639 -6.593 10.931 1.00 83.81 94 MET A N 1
ATOM 741 C CA . MET A 1 94 ? -12.833 -5.861 9.674 1.00 83.81 94 MET A CA 1
ATOM 742 C C . MET A 1 94 ? -14.241 -5.255 9.536 1.00 83.81 94 MET A C 1
ATOM 744 O O . MET A 1 94 ? -14.486 -4.534 8.582 1.00 83.81 94 MET A O 1
ATOM 748 N N . GLY A 1 95 ? -15.158 -5.516 10.477 1.00 88.12 95 GLY A N 1
ATOM 749 C CA . GLY A 1 95 ? -16.440 -4.810 10.579 1.00 88.12 95 GLY A CA 1
ATOM 750 C C . GLY A 1 95 ? -17.243 -4.720 9.273 1.00 88.12 95 GLY A C 1
ATOM 751 O O . GLY A 1 95 ? -17.227 -5.631 8.442 1.00 88.12 95 GLY A O 1
ATOM 752 N N . SER A 1 96 ? -18.000 -3.631 9.123 1.00 89.50 96 SER A N 1
ATOM 753 C CA . SER A 1 96 ? -18.804 -3.345 7.934 1.00 89.50 96 SER A CA 1
ATOM 754 C C . SER A 1 96 ? -18.009 -2.534 6.901 1.00 89.50 96 SER A C 1
ATOM 756 O O . SER A 1 96 ? -17.161 -1.715 7.251 1.00 89.50 96 SER A O 1
ATOM 758 N N . ARG A 1 97 ? -18.258 -2.746 5.603 1.00 91.81 97 ARG A N 1
ATOM 759 C CA . ARG A 1 97 ? -17.620 -1.944 4.546 1.00 91.81 97 ARG A CA 1
ATOM 760 C C . ARG A 1 97 ? -18.282 -0.569 4.470 1.00 91.81 97 ARG A C 1
ATOM 762 O O . ARG A 1 97 ? -19.468 -0.477 4.168 1.00 91.81 97 ARG A O 1
ATOM 769 N N . ILE A 1 98 ? -17.500 0.483 4.692 1.00 91.12 98 ILE A N 1
ATOM 770 C CA . ILE A 1 98 ? -17.945 1.883 4.674 1.00 91.12 98 ILE A CA 1
ATOM 771 C C . ILE A 1 98 ? -17.926 2.433 3.248 1.00 91.12 98 ILE A C 1
ATOM 773 O O . ILE A 1 98 ? -18.867 3.105 2.826 1.00 91.12 98 ILE A O 1
ATOM 777 N N . ARG A 1 99 ? -16.839 2.191 2.505 1.00 90.12 99 ARG A N 1
ATOM 778 C CA . ARG A 1 99 ? -16.643 2.786 1.178 1.00 90.12 99 ARG A CA 1
ATOM 779 C C . ARG A 1 99 ? -15.767 1.921 0.285 1.00 90.12 99 ARG A C 1
ATOM 781 O O . ARG A 1 99 ? -14.821 1.304 0.753 1.00 90.12 99 ARG A O 1
ATOM 788 N N . ILE A 1 100 ? -16.065 1.936 -1.005 1.00 93.06 100 ILE A N 1
ATOM 789 C CA . ILE A 1 100 ? -15.205 1.435 -2.074 1.00 93.06 100 ILE A CA 1
ATOM 790 C C . ILE A 1 100 ? -14.939 2.594 -3.033 1.00 93.06 100 ILE A C 1
ATOM 792 O O . ILE A 1 100 ? -15.841 3.392 -3.303 1.00 93.06 100 ILE A O 1
ATOM 796 N N . TRP A 1 101 ? -13.697 2.730 -3.482 1.00 90.62 101 TRP A N 1
ATOM 797 C CA . TRP A 1 101 ? -13.330 3.678 -4.532 1.00 90.62 101 TRP A CA 1
ATOM 798 C C . TRP A 1 101 ? -13.171 2.951 -5.863 1.00 90.62 101 TRP A C 1
ATOM 800 O O . TRP A 1 101 ? -12.919 1.745 -5.896 1.00 90.62 101 TRP A O 1
ATOM 810 N N . ASP A 1 102 ? -13.300 3.707 -6.951 1.00 92.81 102 ASP A N 1
ATOM 811 C CA . ASP A 1 102 ? -13.025 3.204 -8.290 1.00 92.81 102 ASP A CA 1
ATOM 812 C C . ASP A 1 102 ? -11.561 2.782 -8.431 1.00 92.81 102 ASP A C 1
ATOM 814 O O . ASP A 1 102 ? -10.669 3.249 -7.713 1.00 92.81 102 ASP A O 1
ATOM 818 N N . ASN A 1 103 ? -11.319 1.896 -9.393 1.00 92.94 103 ASN A N 1
ATOM 819 C CA . ASN A 1 103 ? -9.985 1.398 -9.672 1.00 92.94 103 ASN A CA 1
ATOM 820 C C . ASN A 1 103 ? -9.063 2.535 -10.129 1.00 92.94 103 ASN A C 1
ATOM 822 O O . ASN A 1 103 ? -9.382 3.306 -11.036 1.00 92.94 103 ASN A O 1
ATOM 826 N N . ILE A 1 104 ? -7.881 2.605 -9.527 1.00 89.31 104 ILE A N 1
ATOM 827 C CA . ILE A 1 104 ? -6.811 3.507 -9.933 1.00 89.31 104 ILE A CA 1
ATOM 828 C C . ILE A 1 104 ? -5.850 2.714 -10.811 1.00 89.31 104 ILE A C 1
ATOM 830 O O . ILE A 1 104 ? -5.079 1.878 -10.338 1.00 89.31 104 ILE A O 1
ATOM 834 N N . GLU A 1 105 ? -5.904 2.984 -12.108 1.00 90.31 105 GLU A N 1
ATOM 835 C CA . GLU A 1 105 ? -4.998 2.393 -13.085 1.00 90.31 105 GLU A CA 1
ATOM 836 C C . GLU A 1 105 ? -3.668 3.150 -13.088 1.00 90.31 105 GLU A C 1
ATOM 838 O O . GLU A 1 105 ? -3.606 4.321 -13.458 1.00 90.31 105 GLU A O 1
ATOM 843 N N . LEU A 1 106 ? -2.596 2.473 -12.669 1.00 86.31 106 LEU A N 1
ATOM 844 C CA . LEU A 1 106 ? -1.222 2.977 -12.697 1.00 86.31 106 LEU A CA 1
ATOM 845 C C . LEU A 1 106 ? -0.397 2.251 -13.765 1.00 86.31 106 LEU A C 1
ATOM 847 O O . LEU A 1 106 ? 0.761 1.894 -13.550 1.00 86.31 106 LEU A O 1
ATOM 851 N N . THR A 1 107 ? -0.991 2.018 -14.930 1.00 87.94 107 THR A N 1
ATOM 852 C CA . THR A 1 107 ? -0.360 1.317 -16.056 1.00 87.94 107 THR A 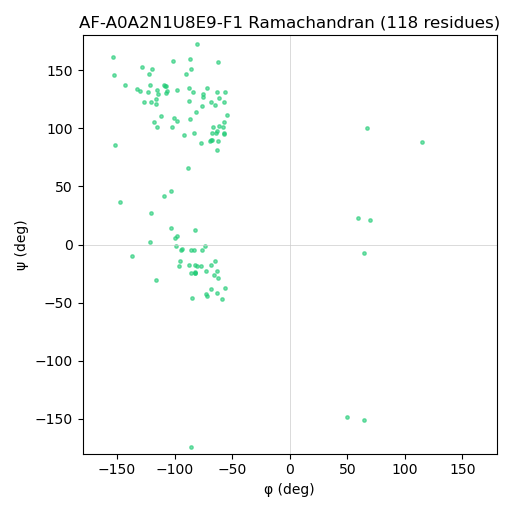CA 1
ATOM 853 C C . THR A 1 107 ? 0.470 2.249 -16.945 1.00 87.94 107 THR A C 1
ATOM 855 O O . THR A 1 107 ? 1.438 1.800 -17.558 1.00 87.94 107 THR A O 1
ATOM 858 N N . GLU A 1 108 ? 0.162 3.552 -16.964 1.00 87.31 108 GLU A N 1
ATOM 859 C CA . GLU A 1 108 ? 0.789 4.541 -17.848 1.00 87.31 108 GLU A CA 1
ATOM 860 C C . GLU A 1 108 ? 1.543 5.643 -17.087 1.00 87.31 108 GLU A C 1
ATOM 862 O O . GLU A 1 108 ? 0.956 6.594 -16.567 1.00 87.31 108 GLU A O 1
ATOM 867 N N . ALA A 1 109 ? 2.879 5.586 -17.093 1.00 83.75 109 ALA A N 1
ATOM 868 C CA . ALA A 1 109 ? 3.727 6.523 -16.344 1.00 83.75 109 ALA A CA 1
ATOM 869 C C . ALA A 1 109 ? 3.477 8.009 -16.681 1.00 83.75 109 ALA A C 1
ATOM 871 O O . ALA A 1 109 ? 3.494 8.857 -15.790 1.00 83.75 109 ALA A O 1
ATOM 872 N N . LYS A 1 110 ? 3.212 8.333 -17.957 1.00 86.31 110 LYS A N 1
ATOM 873 C CA . LYS A 1 110 ? 2.958 9.714 -18.403 1.00 86.31 110 LYS A CA 1
ATOM 874 C C . LYS A 1 110 ? 1.697 10.300 -17.759 1.00 86.31 110 LYS A C 1
ATOM 876 O O . LYS A 1 110 ? 1.709 11.457 -17.349 1.00 86.31 110 LYS A O 1
ATOM 881 N N . ILE A 1 111 ? 0.629 9.506 -17.669 1.00 85.62 111 ILE A N 1
ATOM 882 C CA . ILE A 1 111 ? -0.644 9.926 -17.069 1.00 85.62 111 ILE A CA 1
ATOM 883 C C . ILE A 1 111 ? -0.500 10.011 -15.547 1.00 85.62 111 ILE A C 1
ATOM 885 O O . ILE A 1 111 ? -0.940 10.990 -14.944 1.00 85.62 111 ILE A O 1
ATOM 889 N N . ASN A 1 112 ? 0.167 9.026 -14.940 1.00 82.81 112 ASN A N 1
ATOM 890 C CA . ASN A 1 112 ? 0.349 8.947 -13.491 1.00 82.81 112 ASN A CA 1
ATOM 891 C C . ASN A 1 112 ? 1.076 10.182 -12.935 1.00 82.81 112 ASN A C 1
ATOM 893 O O . ASN A 1 112 ? 0.603 10.796 -11.980 1.00 82.81 112 ASN A O 1
ATOM 897 N N . ASN A 1 113 ? 2.179 10.594 -13.571 1.00 81.38 113 ASN A N 1
ATOM 898 C CA . ASN A 1 113 ? 2.967 11.746 -13.115 1.00 81.38 113 ASN A CA 1
ATOM 899 C C . ASN A 1 113 ? 2.208 13.073 -13.296 1.00 81.38 113 ASN A C 1
ATOM 901 O O . ASN A 1 113 ? 2.220 13.929 -12.413 1.00 81.38 113 ASN A O 1
ATOM 905 N N . ALA A 1 114 ? 1.469 13.221 -14.401 1.00 80.19 114 ALA A N 1
ATOM 906 C CA . ALA A 1 114 ? 0.643 14.405 -14.633 1.00 80.19 114 ALA A CA 1
ATOM 907 C C . ALA A 1 114 ? -0.521 14.527 -13.629 1.00 80.19 114 ALA A C 1
ATOM 909 O O . ALA A 1 114 ? -1.004 15.631 -13.378 1.00 80.19 114 ALA A O 1
ATOM 910 N N . ARG A 1 115 ? -0.991 13.406 -13.058 1.00 69.25 115 ARG A N 1
ATOM 911 C CA . ARG A 1 115 ? -1.997 13.404 -11.985 1.00 69.25 115 ARG A CA 1
ATOM 912 C C . ARG A 1 115 ? -1.404 13.909 -10.670 1.00 69.25 115 ARG A C 1
ATOM 914 O O . ARG A 1 115 ? -2.024 14.755 -10.035 1.00 69.25 115 ARG A O 1
ATOM 921 N N . SER A 1 116 ? -0.198 13.461 -10.304 1.00 63.91 116 SER A N 1
ATOM 922 C CA . SER A 1 116 ? 0.450 13.898 -9.057 1.00 63.91 116 SER A CA 1
ATOM 923 C C . SER A 1 116 ? 0.740 15.399 -9.005 1.00 63.91 116 SER A C 1
ATOM 925 O O . SER A 1 116 ? 0.725 15.976 -7.928 1.00 63.91 116 SER A O 1
ATOM 927 N N . GLU A 1 117 ? 0.959 16.047 -10.150 1.00 60.28 117 GLU A N 1
ATOM 928 C CA . GLU A 1 117 ? 1.226 17.492 -10.218 1.00 60.28 117 GLU A CA 1
ATOM 929 C C . GLU A 1 117 ? -0.036 18.356 -10.063 1.00 60.28 117 GLU A C 1
ATOM 931 O O . GLU A 1 117 ? 0.071 19.544 -9.780 1.00 60.28 117 GLU A O 1
ATOM 936 N N . LYS A 1 118 ? -1.232 17.783 -10.256 1.00 56.81 118 LYS A N 1
ATOM 937 C CA . LYS A 1 118 ? -2.510 18.517 -10.202 1.00 56.81 118 LYS A CA 1
ATOM 938 C C . LYS A 1 118 ? -3.215 18.453 -8.848 1.00 56.81 118 LYS A C 1
ATOM 940 O O . LYS A 1 118 ? -4.166 19.200 -8.642 1.00 56.81 118 LYS A O 1
ATOM 945 N N . GLU A 1 119 ? -2.799 17.549 -7.967 1.00 53.00 119 GLU A N 1
ATOM 946 C CA . GLU A 1 119 ? -3.404 17.348 -6.641 1.00 53.00 119 GLU A CA 1
ATOM 947 C C . GLU A 1 119 ? -2.614 18.023 -5.498 1.00 53.00 119 GLU A C 1
ATOM 949 O O . GLU A 1 119 ? -2.982 17.852 -4.332 1.00 53.00 119 GLU A O 1
ATOM 954 N N . ILE A 1 120 ? -1.566 18.794 -5.833 1.00 44.44 120 ILE A N 1
ATOM 955 C CA . ILE A 1 120 ? -0.770 19.628 -4.911 1.00 44.44 120 ILE A CA 1
ATOM 956 C C . ILE A 1 120 ? -1.327 21.052 -4.870 1.00 44.44 120 ILE A C 1
ATOM 958 O O . ILE A 1 120 ? -1.554 21.628 -5.958 1.00 44.44 120 ILE A O 1
#

Sequence (120 aa):
MKFIKSFLVMVLMFGFLGCEEVQRTASDSPGGAIKGGCLFLPQKIKFNQLTELTGSQRITAYIDVFDQFDSRIKAACVWQFELYEYALRSANPMGSRIRIWDNIELTEAKINNARSEKEI

Solvent-accessible surface area (backbone atoms only — not comparable to full-atom values): 8137 Å² total; per-residue (Å²): 143,87,74,73,76,71,61,65,66,67,69,69,71,72,76,76,75,74,80,76,74,79,78,73,75,76,76,86,66,97,71,76,89,76,86,71,89,77,78,78,49,83,70,44,79,41,77,47,95,77,46,44,72,56,80,95,82,42,75,50,80,41,76,47,39,18,23,88,82,72,45,74,64,86,67,69,45,74,44,74,51,73,43,56,38,78,32,85,93,44,99,55,50,62,52,53,80,74,46,74,55,76,73,46,75,47,68,49,69,75,62,50,56,60,50,62,66,70,78,109

Fold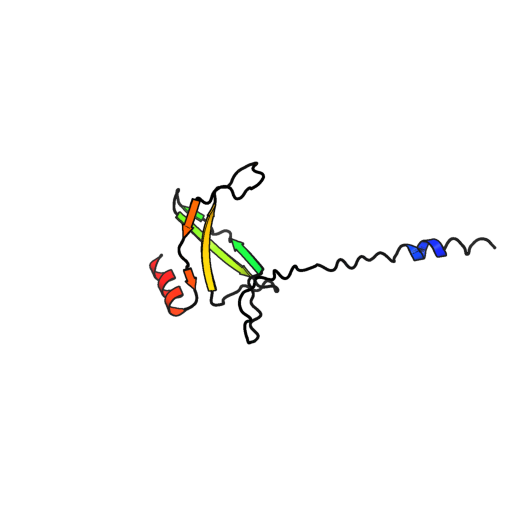seek 3Di:
DPDPPPVVVVVVPPPPPDPPPPPPPPPPDPDDDPPDDDQFDFDDKDWDPPFDDDPPPDTDTDMFTAGPVRDTDPAWDKDKDWDADQDPPDPDRRHHTDDIDDIDGRHDVVVVVVVVVVVD

pLDDT: mean 73.82, std 18.98, range [36.91, 93.69]